Protein AF-A0A8I1QV63-F1 (afdb_monomer)

Foldseek 3Di:
DDPPQPWDQDPNFIKTFPHDFPPDDPPFDKDWPDFDPDDPFQKTWIQGPVVRGITIIGGD

Radius of gyration: 10.63 Å; Cα contacts (8 Å, |Δi|>4): 112; chains: 1; bounding box: 23×18×32 Å

Mean predicted aligned error: 5.01 Å

Solvent-accessible surface area (backbone atoms only — not comparable to full-atom values): 3780 Å² total; per-residue (Å²): 130,84,83,64,75,51,70,44,76,56,99,85,40,49,31,36,42,73,65,77,55,81,89,69,59,94,88,64,57,68,43,72,79,38,59,56,96,73,75,98,40,66,47,34,32,37,32,35,69,85,75,69,43,72,34,51,25,36,43,112

pLDDT: mean 85.72, std 13.08, range [42.47, 96.38]

Sequence (60 aa):
MSHNDELFVINGEKFEAKTYCFNMEEGDDVMFLEGSPFGVCVSATLLNLRTRNKCEVWCE

Structure (mmCIF, N/CA/C/O backbone):
data_AF-A0A8I1QV63-F1
#
_entry.id   AF-A0A8I1QV63-F1
#
loop_
_atom_site.group_PDB
_atom_site.id
_atom_site.type_symbol
_atom_site.label_atom_id
_atom_site.label_alt_id
_atom_site.label_comp_id
_atom_site.label_asym_id
_atom_site.label_entity_id
_atom_site.label_seq_id
_atom_site.pdbx_PDB_ins_code
_atom_site.Cartn_x
_atom_site.Cartn_y
_atom_site.Cartn_z
_atom_site.occupancy
_atom_site.B_iso_or_equiv
_atom_site.auth_seq_id
_atom_site.auth_comp_id
_atom_site.auth_asym_id
_atom_site.auth_atom_id
_atom_site.pdbx_PDB_model_num
ATOM 1 N N . MET A 1 1 ? 12.340 -3.063 20.464 1.00 42.47 1 MET A N 1
ATOM 2 C CA . MET A 1 1 ? 11.354 -2.533 19.504 1.00 42.47 1 MET A CA 1
ATOM 3 C C . MET A 1 1 ? 11.356 -3.524 18.362 1.00 42.47 1 MET A C 1
ATOM 5 O O . MET A 1 1 ? 12.399 -3.635 17.732 1.00 42.47 1 MET A O 1
ATOM 9 N N . SER A 1 2 ? 10.331 -4.369 18.217 1.00 42.69 2 SER A N 1
ATOM 10 C CA . SER A 1 2 ? 10.329 -5.298 17.086 1.00 42.69 2 SER A CA 1
ATOM 11 C C . SER A 1 2 ? 9.996 -4.488 15.839 1.00 42.69 2 SER A C 1
ATOM 13 O O . SER A 1 2 ? 8.928 -3.891 15.735 1.00 42.69 2 SER A O 1
ATOM 15 N N . HIS A 1 3 ? 10.982 -4.391 14.955 1.00 48.66 3 HIS A N 1
ATOM 16 C CA . HIS A 1 3 ? 10.772 -4.164 13.536 1.00 48.66 3 HIS A CA 1
ATOM 17 C C . HIS A 1 3 ? 9.976 -5.385 13.068 1.00 48.66 3 HIS A C 1
ATOM 19 O O . HIS A 1 3 ? 10.537 -6.434 12.771 1.00 48.66 3 HIS A O 1
ATOM 25 N N . ASN A 1 4 ? 8.653 -5.340 13.220 1.00 52.75 4 ASN A N 1
ATOM 26 C CA . ASN A 1 4 ? 7.809 -6.287 12.516 1.00 52.75 4 ASN A CA 1
ATOM 27 C C . ASN A 1 4 ? 7.817 -5.770 11.090 1.00 52.75 4 ASN A C 1
ATOM 29 O O . ASN A 1 4 ? 7.013 -4.906 10.751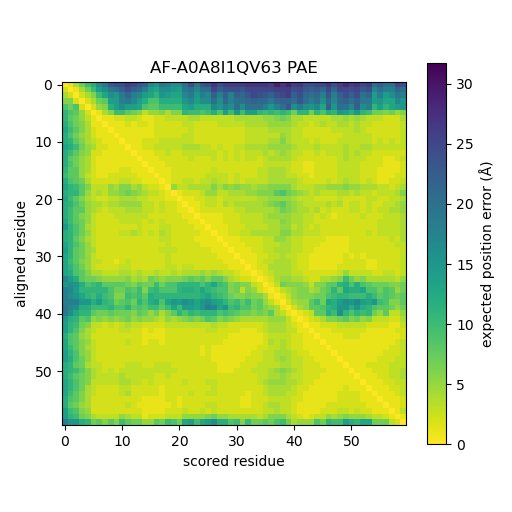 1.00 52.75 4 ASN A O 1
ATOM 33 N N . ASP A 1 5 ? 8.801 -6.225 10.325 1.00 59.94 5 ASP A N 1
ATOM 34 C CA . ASP A 1 5 ? 8.873 -6.002 8.892 1.00 59.94 5 ASP A CA 1
ATOM 35 C C . ASP A 1 5 ? 7.642 -6.709 8.303 1.00 59.94 5 ASP A C 1
ATOM 37 O O . ASP A 1 5 ? 7.636 -7.913 8.038 1.00 59.94 5 ASP A O 1
ATOM 41 N N . GLU A 1 6 ? 6.521 -5.987 8.264 1.00 79.06 6 GLU A N 1
ATOM 42 C CA . GLU A 1 6 ? 5.276 -6.458 7.677 1.00 79.06 6 GLU A CA 1
ATOM 43 C C . GLU A 1 6 ? 5.506 -6.518 6.167 1.00 79.06 6 GLU A C 1
ATOM 45 O O . GLU A 1 6 ? 5.467 -5.509 5.459 1.00 79.06 6 GLU A O 1
ATOM 50 N N . LEU A 1 7 ? 5.835 -7.724 5.705 1.00 88.69 7 LEU A N 1
ATOM 51 C CA . LEU A 1 7 ? 5.972 -8.062 4.300 1.00 88.69 7 LEU A CA 1
ATOM 52 C C . LEU A 1 7 ? 4.605 -8.459 3.750 1.00 88.69 7 LEU A C 1
ATOM 54 O O . LEU A 1 7 ? 3.964 -9.390 4.241 1.00 88.69 7 LEU A O 1
ATOM 58 N N . PHE A 1 8 ? 4.193 -7.783 2.687 1.00 89.38 8 PHE A N 1
ATOM 59 C CA . PHE A 1 8 ? 2.963 -8.057 1.963 1.00 89.38 8 PHE A CA 1
ATOM 60 C C . PHE A 1 8 ? 3.299 -8.624 0.590 1.00 89.38 8 PHE A C 1
ATOM 62 O O . PHE A 1 8 ? 4.183 -8.125 -0.104 1.00 89.38 8 PHE A O 1
ATOM 69 N N . VAL A 1 9 ? 2.555 -9.646 0.175 1.00 90.19 9 VAL A N 1
ATOM 70 C CA . VAL A 1 9 ? 2.550 -10.103 -1.216 1.00 90.19 9 VAL A CA 1
ATOM 71 C C . VAL A 1 9 ? 1.236 -9.658 -1.835 1.00 90.19 9 VAL A C 1
ATOM 73 O O . VAL A 1 9 ? 0.177 -10.171 -1.481 1.00 90.19 9 VAL A O 1
ATOM 76 N N . ILE A 1 10 ? 1.295 -8.687 -2.744 1.00 89.50 10 ILE A N 1
ATOM 77 C CA . ILE A 1 10 ? 0.110 -8.107 -3.384 1.00 89.50 10 ILE A CA 1
ATOM 78 C C . ILE A 1 10 ? 0.240 -8.352 -4.880 1.00 89.50 10 ILE A C 1
ATOM 80 O O . ILE A 1 10 ? 1.189 -7.903 -5.513 1.00 89.50 10 ILE A O 1
ATOM 84 N N . ASN A 1 11 ? -0.707 -9.099 -5.452 1.00 88.69 11 ASN A N 1
ATOM 85 C CA . ASN A 1 11 ? -0.677 -9.517 -6.860 1.00 88.69 11 ASN A CA 1
ATOM 86 C C . ASN A 1 11 ? 0.611 -10.258 -7.281 1.00 88.69 11 ASN A C 1
ATOM 88 O O . ASN A 1 11 ? 0.974 -10.239 -8.452 1.00 88.69 11 ASN A O 1
ATOM 92 N N . GLY A 1 12 ? 1.281 -10.931 -6.340 1.00 88.31 12 GLY A N 1
ATOM 93 C CA . GLY A 1 12 ? 2.518 -11.682 -6.586 1.00 88.31 12 GLY A CA 1
ATOM 94 C C . GLY A 1 12 ? 3.811 -10.879 -6.407 1.00 88.31 12 GLY A C 1
ATOM 95 O O . GLY A 1 12 ? 4.875 -11.490 -6.364 1.00 88.31 12 GLY A O 1
ATOM 96 N N . GLU A 1 13 ? 3.720 -9.561 -6.226 1.00 89.00 13 GLU A N 1
ATOM 97 C CA . GLU A 1 13 ? 4.862 -8.679 -5.962 1.00 89.00 13 GLU A CA 1
ATOM 98 C C . GLU A 1 13 ? 5.038 -8.442 -4.458 1.00 89.00 13 GLU A C 1
ATOM 100 O O . GLU A 1 13 ? 4.066 -8.496 -3.692 1.00 89.00 13 GLU A O 1
ATOM 105 N N . LYS A 1 14 ? 6.280 -8.196 -4.026 1.00 89.69 14 LYS A N 1
ATOM 106 C CA . LYS A 1 14 ? 6.616 -7.980 -2.615 1.00 89.69 14 LYS A CA 1
ATOM 107 C C . LYS A 1 14 ? 6.608 -6.500 -2.260 1.00 89.69 14 LYS A C 1
ATOM 109 O O . LYS A 1 14 ? 7.135 -5.661 -2.984 1.00 89.69 14 LYS A O 1
ATOM 114 N N . PHE A 1 15 ? 6.046 -6.208 -1.096 1.00 91.19 15 PHE A N 1
ATOM 115 C CA . PHE A 1 15 ? 6.003 -4.875 -0.522 1.00 91.19 15 PHE A CA 1
ATOM 116 C C . PHE A 1 15 ? 6.387 -4.946 0.950 1.00 91.19 15 PHE A C 1
ATOM 118 O O . PHE A 1 15 ? 5.949 -5.846 1.664 1.00 91.19 15 PHE A O 1
ATOM 125 N N . GLU A 1 16 ? 7.169 -3.983 1.414 1.00 91.88 16 GLU A N 1
ATOM 126 C CA . GLU A 1 16 ? 7.606 -3.900 2.808 1.00 91.88 16 GLU A CA 1
ATOM 127 C C . GLU A 1 16 ? 7.021 -2.648 3.456 1.00 91.88 16 GLU A C 1
ATOM 129 O O . GLU A 1 16 ? 7.129 -1.556 2.899 1.00 91.88 16 GLU A O 1
ATOM 134 N N . ALA A 1 17 ? 6.402 -2.767 4.630 1.00 92.31 17 ALA A N 1
ATOM 135 C CA . ALA A 1 17 ? 5.936 -1.598 5.372 1.00 92.31 17 ALA A CA 1
ATOM 136 C C . ALA A 1 17 ? 7.078 -0.598 5.631 1.00 92.31 17 ALA A C 1
ATOM 138 O O . ALA A 1 17 ? 8.104 -0.942 6.209 1.00 92.31 17 ALA A O 1
ATOM 139 N N . LYS A 1 18 ? 6.876 0.685 5.297 1.00 90.94 18 LYS A N 1
ATOM 140 C CA . LYS A 1 18 ? 7.847 1.736 5.662 1.00 90.94 18 LYS A CA 1
ATOM 141 C C . LYS A 1 18 ? 7.921 1.962 7.169 1.00 90.94 18 LYS A C 1
ATOM 143 O O . LYS A 1 18 ? 8.938 2.420 7.684 1.00 90.94 18 LYS A O 1
ATOM 148 N N . THR A 1 19 ? 6.798 1.752 7.852 1.00 86.25 19 THR A N 1
ATOM 149 C CA . THR A 1 19 ? 6.674 1.895 9.304 1.00 86.25 19 THR A CA 1
ATOM 150 C C . THR A 1 19 ? 5.870 0.731 9.873 1.00 86.25 19 THR A C 1
ATOM 152 O O . T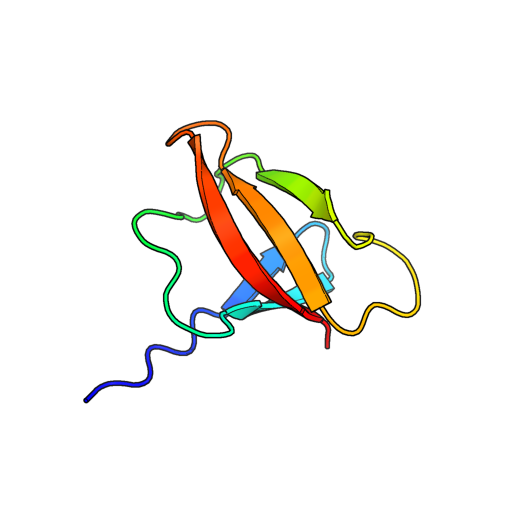HR A 1 19 ? 6.421 -0.334 10.105 1.00 86.25 19 THR A O 1
ATOM 155 N N . TYR A 1 20 ? 4.573 0.916 10.096 1.00 86.00 20 TYR A N 1
ATOM 156 C CA . TYR A 1 20 ? 3.683 -0.095 10.641 1.00 86.00 20 TYR A CA 1
ATOM 157 C C . TYR A 1 20 ? 2.302 0.039 10.005 1.00 86.00 20 TYR A C 1
ATOM 159 O O . TYR A 1 20 ? 1.734 1.137 9.990 1.00 86.00 20 TYR A O 1
ATOM 167 N N . CYS A 1 21 ? 1.750 -1.063 9.506 1.00 89.25 21 CYS A N 1
ATOM 168 C CA . CYS A 1 21 ? 0.485 -1.081 8.790 1.00 89.25 21 CYS A CA 1
ATOM 169 C C . CYS A 1 21 ? -0.588 -1.780 9.627 1.00 89.25 21 CYS A C 1
ATOM 171 O O . CYS A 1 21 ? -0.951 -2.938 9.442 1.00 89.25 21 CYS A O 1
ATOM 173 N N . 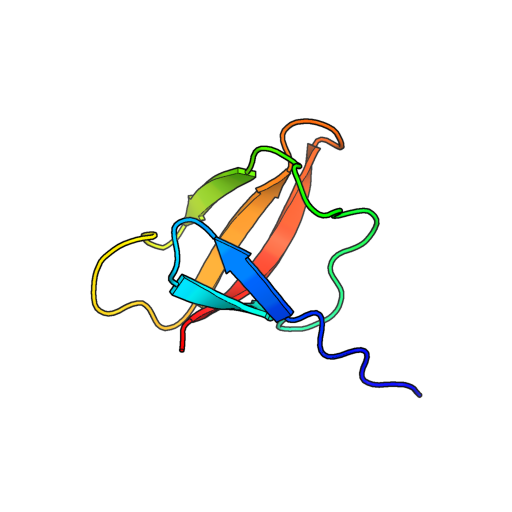PHE A 1 22 ? -1.133 -1.013 10.572 1.00 87.62 22 PHE A N 1
ATOM 174 C CA . PHE A 1 22 ? -2.090 -1.506 11.556 1.00 87.62 22 PHE A CA 1
ATOM 175 C C . PHE A 1 22 ? -3.328 -2.167 10.931 1.00 87.6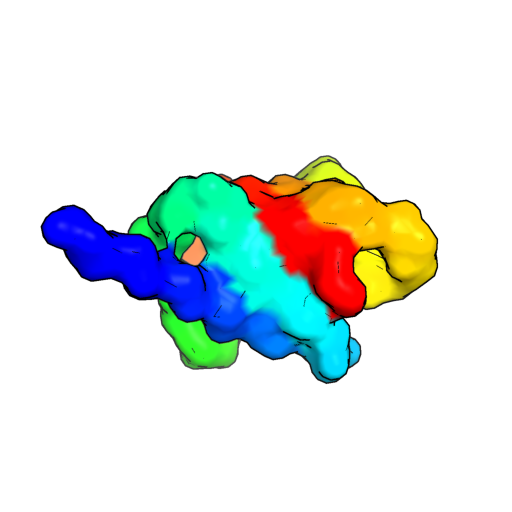2 22 PHE A C 1
ATOM 177 O O . PHE A 1 22 ? -4.078 -1.532 10.178 1.00 87.62 22 PHE A O 1
ATOM 184 N N . ASN A 1 23 ? -3.609 -3.396 11.382 1.00 89.00 23 ASN A N 1
ATOM 185 C CA . ASN A 1 23 ? -4.818 -4.154 11.051 1.00 89.00 23 ASN A CA 1
ATOM 186 C C . ASN A 1 23 ? -4.989 -4.345 9.531 1.00 89.00 23 ASN A C 1
ATOM 188 O O . ASN A 1 23 ? -6.084 -4.167 8.993 1.00 89.00 23 ASN A O 1
ATOM 192 N N . MET A 1 24 ? -3.889 -4.660 8.844 1.00 90.25 24 MET A N 1
ATOM 193 C CA . MET A 1 24 ? -3.893 -5.206 7.490 1.00 90.25 24 MET A CA 1
ATOM 194 C C . MET A 1 24 ? -3.605 -6.704 7.562 1.00 90.25 24 MET A C 1
ATOM 196 O O . MET A 1 24 ? -2.588 -7.107 8.120 1.00 90.25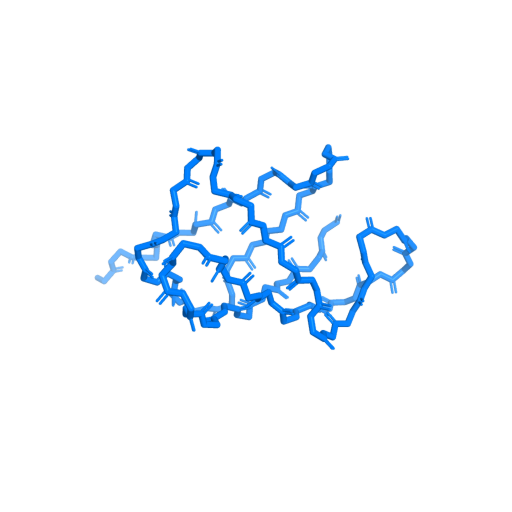 24 MET A O 1
ATOM 200 N N . GLU A 1 25 ? -4.511 -7.518 7.031 1.00 91.00 25 GLU A N 1
ATOM 201 C CA . GLU A 1 25 ? -4.457 -8.977 7.149 1.00 91.00 25 GLU A CA 1
ATOM 202 C C . GLU A 1 25 ? -4.416 -9.641 5.766 1.00 91.00 25 GLU A C 1
ATOM 204 O O . GLU A 1 25 ? -4.829 -9.059 4.760 1.00 91.00 25 GLU A O 1
ATOM 209 N N . GLU A 1 26 ? -3.903 -10.872 5.702 1.00 91.06 26 GLU A N 1
ATOM 210 C CA . GLU A 1 26 ? -3.917 -11.661 4.469 1.00 91.06 26 GLU A CA 1
ATOM 211 C C . GLU A 1 26 ? -5.358 -11.860 3.974 1.00 91.06 26 GLU A C 1
ATOM 213 O O . GLU A 1 26 ? -6.253 -12.218 4.739 1.00 91.06 26 GLU A O 1
ATOM 218 N N . GLY A 1 27 ? -5.577 -11.629 2.678 1.00 93.19 27 GLY A N 1
ATOM 219 C CA . GLY A 1 27 ? -6.900 -11.690 2.054 1.00 93.19 27 GLY A CA 1
ATOM 220 C C . GLY A 1 27 ? -7.676 -10.371 2.071 1.00 93.19 27 GLY A C 1
ATOM 221 O O . GLY A 1 27 ? -8.735 -10.307 1.449 1.00 93.19 27 GLY A O 1
ATOM 222 N N . ASP A 1 28 ? -7.167 -9.317 2.719 1.00 94.50 28 ASP A N 1
ATOM 223 C CA . ASP A 1 28 ? -7.752 -7.982 2.594 1.00 94.50 28 ASP A CA 1
ATOM 224 C C . ASP A 1 28 ? -7.573 -7.424 1.176 1.00 94.50 28 ASP A C 1
ATOM 226 O O . ASP A 1 28 ? -6.466 -7.373 0.635 1.00 94.50 28 ASP A O 1
ATOM 230 N N . ASP A 1 29 ? -8.661 -6.910 0.601 1.00 95.38 29 ASP A N 1
ATOM 231 C CA . ASP A 1 29 ? -8.588 -6.146 -0.640 1.00 95.38 29 ASP A CA 1
ATOM 232 C C . ASP A 1 29 ? -7.962 -4.771 -0.382 1.00 95.38 29 ASP A C 1
ATOM 234 O O . ASP A 1 29 ? -8.389 -4.010 0.500 1.00 95.38 29 ASP A O 1
ATOM 238 N N . VAL A 1 30 ? -6.975 -4.417 -1.205 1.00 94.38 30 VAL A N 1
ATOM 239 C CA . VAL A 1 30 ? -6.270 -3.136 -1.131 1.00 94.38 30 VAL A CA 1
ATOM 240 C C . VAL A 1 30 ? -6.359 -2.372 -2.443 1.00 94.38 30 VAL A C 1
ATOM 242 O O . VAL A 1 30 ? -6.380 -2.944 -3.532 1.00 94.38 30 VAL A O 1
ATOM 245 N N . MET A 1 31 ? -6.377 -1.047 -2.339 1.00 94.00 31 MET A N 1
ATOM 246 C CA . MET A 1 31 ? -6.324 -0.144 -3.481 1.00 94.00 31 MET A CA 1
ATOM 247 C C . MET A 1 31 ? -5.067 0.715 -3.411 1.00 94.00 31 MET A C 1
ATOM 249 O O . MET A 1 31 ? -4.780 1.321 -2.381 1.00 94.00 31 MET A O 1
ATOM 253 N N . PHE A 1 32 ? -4.344 0.811 -4.523 1.00 93.19 32 PHE A N 1
ATOM 254 C CA . PHE A 1 32 ? -3.208 1.717 -4.651 1.00 93.19 32 PHE A CA 1
ATOM 255 C C . PHE A 1 32 ? -3.732 3.146 -4.815 1.00 93.19 32 PHE A C 1
ATOM 257 O O . PHE A 1 32 ? -4.400 3.463 -5.798 1.00 93.19 32 PHE A O 1
ATOM 264 N N . LEU A 1 33 ? -3.461 3.996 -3.827 1.00 93.12 33 LEU A N 1
ATOM 265 C CA . LEU A 1 33 ? -3.706 5.437 -3.915 1.00 93.12 33 LEU A CA 1
ATOM 266 C C . LEU A 1 33 ? -2.561 6.141 -4.645 1.00 93.12 33 LEU A C 1
ATOM 268 O O . LEU A 1 33 ? -2.791 7.106 -5.367 1.00 93.12 33 LEU A O 1
ATOM 272 N N . GLU A 1 34 ? -1.342 5.642 -4.449 1.00 90.69 34 GLU A N 1
ATOM 273 C CA . GLU A 1 34 ? -0.117 6.105 -5.095 1.00 90.69 34 GLU A CA 1
ATOM 274 C C . GLU A 1 34 ? 0.792 4.908 -5.381 1.00 90.69 34 GLU A C 1
ATOM 276 O O . GLU A 1 34 ? 0.743 3.897 -4.675 1.00 90.69 34 GLU A O 1
ATOM 281 N N . GLY A 1 35 ? 1.648 5.041 -6.394 1.00 85.75 35 GLY A N 1
ATOM 282 C CA . GLY A 1 35 ? 2.437 3.928 -6.914 1.00 85.75 35 GLY A CA 1
ATOM 283 C C . GLY A 1 35 ? 1.616 3.020 -7.831 1.00 85.75 35 GLY A C 1
ATOM 284 O O . GLY A 1 35 ? 0.460 3.298 -8.150 1.00 85.75 35 GLY A O 1
ATOM 285 N N . SER A 1 36 ? 2.239 1.945 -8.301 1.00 77.31 36 SER A N 1
ATOM 286 C CA . SER A 1 36 ? 1.612 0.968 -9.190 1.00 77.31 36 SER A CA 1
ATOM 287 C C . SER A 1 36 ? 1.972 -0.439 -8.721 1.00 77.31 36 SER A C 1
ATOM 289 O O . SER A 1 36 ? 3.128 -0.651 -8.356 1.00 77.31 36 SER A O 1
ATOM 291 N N . PRO A 1 37 ? 1.036 -1.404 -8.787 1.00 73.88 37 PRO A N 1
ATOM 292 C CA . PRO A 1 37 ? 1.343 -2.815 -8.559 1.00 73.88 37 PRO A CA 1
ATOM 293 C C . PRO A 1 37 ? 2.239 -3.419 -9.650 1.00 73.88 37 PRO A C 1
ATOM 295 O O . PRO A 1 37 ? 2.727 -4.527 -9.485 1.00 73.88 37 PRO A O 1
ATOM 298 N N . PHE A 1 38 ? 2.433 -2.720 -10.774 1.00 70.44 38 PHE A N 1
ATOM 299 C CA . PHE A 1 38 ? 3.221 -3.193 -11.910 1.00 70.44 38 PHE A CA 1
ATOM 300 C C . PHE A 1 38 ? 4.164 -2.085 -12.406 1.00 70.44 38 PHE A C 1
ATOM 302 O O . PHE A 1 38 ? 3.705 -0.988 -12.743 1.00 70.44 38 PHE A O 1
ATOM 309 N N . GLY A 1 39 ? 5.471 -2.361 -12.480 1.00 65.81 39 GLY A N 1
ATOM 310 C CA . GLY A 1 39 ? 6.492 -1.447 -13.017 1.00 65.81 39 GLY A CA 1
ATOM 311 C C . GLY A 1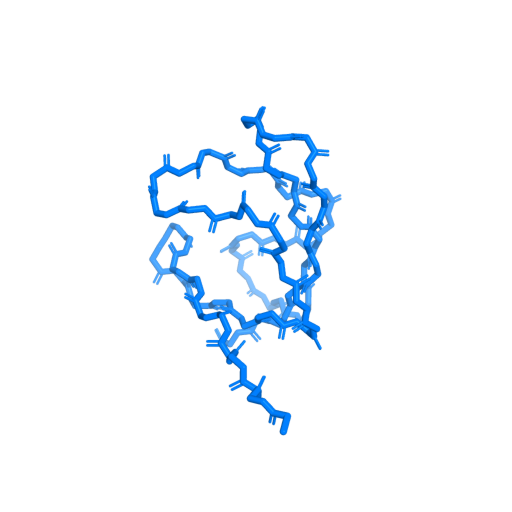 39 ? 7.578 -1.053 -12.008 1.00 65.81 39 GLY A C 1
ATOM 312 O O . GLY A 1 39 ? 7.728 -1.682 -10.971 1.00 65.81 39 GLY A O 1
ATOM 313 N N . VAL A 1 40 ? 8.353 -0.004 -12.319 1.00 67.88 40 VAL A N 1
ATOM 314 C CA . VAL A 1 40 ? 9.447 0.491 -11.460 1.00 67.88 40 VAL A CA 1
ATOM 315 C C . VAL A 1 40 ? 8.854 1.296 -10.300 1.00 67.88 40 VAL A C 1
ATOM 317 O O . VAL A 1 40 ? 8.755 2.522 -10.359 1.00 67.88 40 VAL A O 1
ATOM 320 N N . CYS A 1 41 ? 8.375 0.601 -9.274 1.00 79.50 41 CYS A N 1
ATOM 321 C CA . CYS A 1 41 ? 7.895 1.228 -8.053 1.00 79.50 41 CYS A CA 1
ATOM 322 C C . CYS A 1 41 ? 9.057 1.402 -7.063 1.00 79.50 41 CYS A C 1
ATOM 324 O O . CYS A 1 41 ? 9.848 0.490 -6.873 1.00 79.50 41 CYS A O 1
ATOM 326 N N . VAL A 1 42 ? 9.156 2.577 -6.433 1.00 87.25 42 VAL A N 1
ATOM 327 C CA . VAL A 1 42 ? 10.062 2.807 -5.287 1.00 87.25 42 VAL A CA 1
ATOM 328 C C . VAL A 1 42 ? 9.276 2.710 -3.982 1.00 87.25 42 VAL A C 1
ATOM 330 O O . VAL A 1 42 ? 9.714 2.086 -3.025 1.00 87.25 42 VAL A O 1
ATOM 333 N N . SER A 1 43 ? 8.083 3.307 -3.950 1.00 92.00 43 SER A N 1
ATOM 334 C CA . SER A 1 43 ? 7.139 3.172 -2.846 1.00 92.00 43 SER A CA 1
ATOM 335 C C . SER A 1 43 ? 5.699 3.318 -3.313 1.00 92.00 43 SER A C 1
ATOM 337 O O . SER A 1 43 ? 5.445 3.998 -4.312 1.00 92.00 43 SER A O 1
ATOM 339 N N . ALA A 1 44 ? 4.768 2.762 -2.545 1.00 93.81 44 ALA A N 1
ATOM 340 C CA . ALA A 1 44 ? 3.336 2.865 -2.788 1.00 93.81 44 ALA A CA 1
ATOM 341 C C . ALA A 1 44 ? 2.568 3.252 -1.516 1.00 93.81 44 ALA A C 1
ATOM 343 O O . ALA A 1 44 ? 3.025 3.011 -0.396 1.00 93.81 44 ALA A O 1
ATOM 344 N N . THR A 1 45 ? 1.378 3.821 -1.714 1.00 94.50 45 THR A N 1
ATOM 345 C CA . THR A 1 45 ? 0.408 4.085 -0.645 1.00 94.50 45 THR A CA 1
ATOM 346 C C . THR A 1 45 ? -0.815 3.212 -0.880 1.00 94.50 45 THR A C 1
ATOM 348 O O . THR A 1 45 ? -1.552 3.404 -1.849 1.00 94.50 45 THR A O 1
ATOM 351 N N . LEU A 1 46 ? -1.042 2.264 0.019 1.00 93.81 46 LEU A N 1
ATOM 352 C CA . LEU A 1 46 ? -2.147 1.316 -0.024 1.00 93.81 46 LEU A CA 1
ATOM 353 C C . LEU A 1 46 ? -3.301 1.815 0.843 1.00 93.81 46 LEU A C 1
ATOM 355 O O . LEU A 1 46 ? -3.083 2.355 1.925 1.00 93.81 46 LEU A O 1
ATOM 359 N N . LEU A 1 47 ? -4.532 1.596 0.391 1.00 95.75 47 LEU A N 1
ATOM 360 C CA . LEU A 1 47 ? -5.749 1.723 1.184 1.00 95.75 47 LEU A CA 1
ATOM 361 C C . LEU A 1 47 ? -6.357 0.338 1.376 1.00 95.75 47 LEU A C 1
ATOM 363 O O . LEU A 1 47 ? -6.793 -0.274 0.404 1.00 95.75 47 LEU A O 1
ATOM 367 N N . ASN A 1 48 ? -6.453 -0.120 2.619 1.00 95.19 48 ASN A N 1
ATOM 368 C CA . ASN A 1 48 ? -7.218 -1.313 2.958 1.00 95.19 48 ASN A CA 1
ATOM 369 C C . ASN A 1 48 ? -8.719 -1.017 2.828 1.00 95.19 48 ASN A C 1
ATOM 371 O O . ASN A 1 48 ? -9.230 -0.082 3.454 1.00 95.19 48 ASN A O 1
ATOM 375 N N . LEU A 1 49 ? -9.448 -1.787 2.022 1.00 96.38 49 LEU A N 1
ATOM 376 C CA . LEU A 1 49 ? -10.866 -1.525 1.772 1.00 96.38 49 LEU A CA 1
ATOM 377 C C . LEU A 1 49 ? -11.775 -1.974 2.926 1.00 96.38 49 LEU A C 1
ATOM 379 O O . LEU A 1 49 ? -12.834 -1.364 3.115 1.00 96.38 49 LEU A O 1
ATOM 383 N N . ARG A 1 50 ? -11.348 -2.958 3.732 1.00 96.31 50 ARG A N 1
ATOM 384 C CA . ARG A 1 50 ? -12.055 -3.416 4.941 1.00 96.31 50 ARG A CA 1
ATOM 385 C C . ARG A 1 50 ? -11.952 -2.386 6.062 1.00 96.31 50 ARG A C 1
ATOM 387 O O . ARG A 1 50 ? -12.971 -1.980 6.616 1.00 96.31 50 ARG A O 1
ATOM 394 N N . THR A 1 51 ? -10.736 -1.957 6.398 1.00 95.19 51 THR A N 1
ATOM 395 C CA . THR A 1 51 ? -10.493 -1.080 7.561 1.00 95.19 51 THR A CA 1
ATOM 396 C C . THR A 1 51 ? -10.487 0.405 7.222 1.00 95.19 51 THR A C 1
ATOM 398 O O . THR A 1 51 ? -10.606 1.229 8.124 1.00 95.19 51 THR A O 1
ATOM 401 N N . ARG A 1 52 ? -10.373 0.759 5.933 1.00 95.19 52 ARG A N 1
ATOM 402 C CA . ARG A 1 52 ? -10.164 2.134 5.436 1.00 95.19 52 ARG A CA 1
ATOM 403 C C . ARG A 1 52 ? -8.859 2.780 5.917 1.00 95.19 52 ARG A C 1
ATOM 405 O O . ARG A 1 52 ? -8.694 3.992 5.776 1.00 95.19 52 ARG A O 1
ATOM 412 N N . ASN A 1 53 ? -7.921 1.981 6.423 1.00 93.75 53 ASN A N 1
ATOM 413 C CA . ASN A 1 53 ? -6.601 2.446 6.833 1.00 93.75 53 ASN A CA 1
ATOM 414 C C . ASN A 1 53 ? -5.657 2.568 5.639 1.00 93.75 53 ASN A C 1
ATOM 416 O O . ASN A 1 53 ? -5.741 1.801 4.678 1.00 93.75 53 ASN A O 1
ATOM 420 N N . LYS A 1 54 ? -4.738 3.532 5.734 1.00 94.19 54 LYS A N 1
ATOM 421 C CA . LYS A 1 54 ? -3.644 3.697 4.779 1.00 94.19 54 LYS A CA 1
ATOM 422 C C 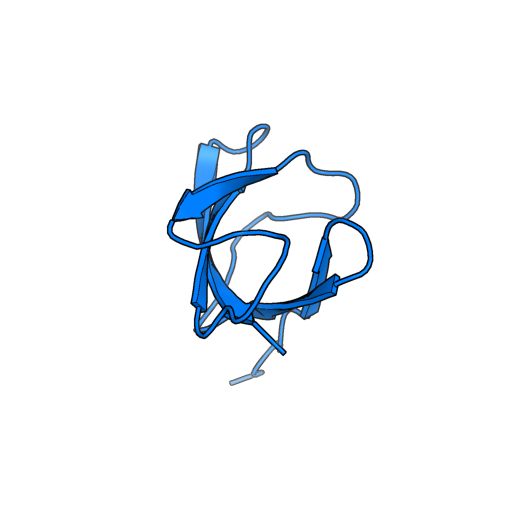. LYS A 1 54 ? -2.367 3.056 5.306 1.00 94.19 54 LYS A C 1
ATOM 424 O O . LYS A 1 54 ? -2.124 3.079 6.510 1.00 94.19 54 LYS A O 1
ATOM 429 N N . CYS A 1 55 ? -1.555 2.552 4.391 1.00 93.50 55 CYS A N 1
ATOM 430 C CA . CYS A 1 55 ? -0.257 1.952 4.663 1.00 93.50 55 CYS A CA 1
ATOM 431 C C . CYS A 1 55 ? 0.734 2.408 3.594 1.00 93.50 55 CYS A C 1
ATOM 433 O O . CYS A 1 55 ? 0.431 2.347 2.402 1.00 93.50 55 CYS A O 1
ATOM 435 N N . GLU A 1 56 ? 1.899 2.888 4.018 1.00 93.88 56 GLU A N 1
ATOM 436 C CA . GLU A 1 56 ? 2.992 3.214 3.106 1.00 93.88 56 GLU A CA 1
ATOM 437 C C . GLU A 1 56 ? 3.973 2.053 3.058 1.00 93.88 56 GLU A C 1
ATOM 439 O O . GLU A 1 56 ? 4.419 1.571 4.103 1.00 93.88 56 GLU A O 1
ATOM 444 N N . VAL A 1 57 ? 4.344 1.652 1.847 1.00 93.06 57 VAL A N 1
ATOM 445 C CA . VAL A 1 57 ? 5.238 0.518 1.614 1.00 93.06 57 VAL A CA 1
ATOM 446 C C . VAL A 1 57 ? 6.383 0.884 0.675 1.00 93.06 57 VAL A C 1
ATOM 448 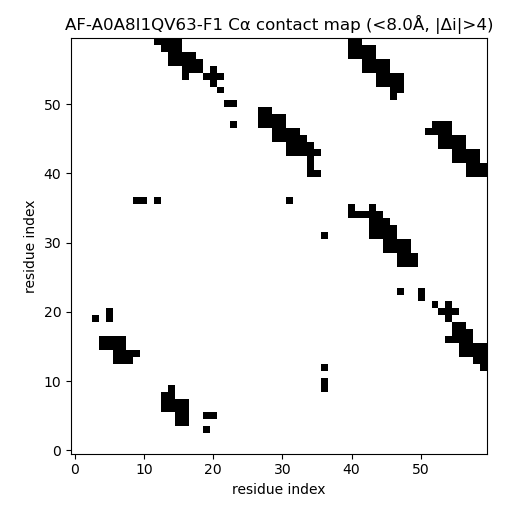O O . VAL A 1 57 ? 6.232 1.749 -0.195 1.00 93.06 57 VAL A O 1
ATOM 451 N N . TRP A 1 58 ? 7.526 0.231 0.846 1.00 91.69 58 TRP A N 1
ATOM 452 C CA . TRP A 1 58 ? 8.558 0.100 -0.175 1.00 91.69 58 TRP A CA 1
ATOM 453 C C . TRP A 1 58 ? 8.162 -0.996 -1.164 1.00 91.69 58 TRP A C 1
ATOM 455 O O . TRP A 1 58 ? 7.482 -1.955 -0.8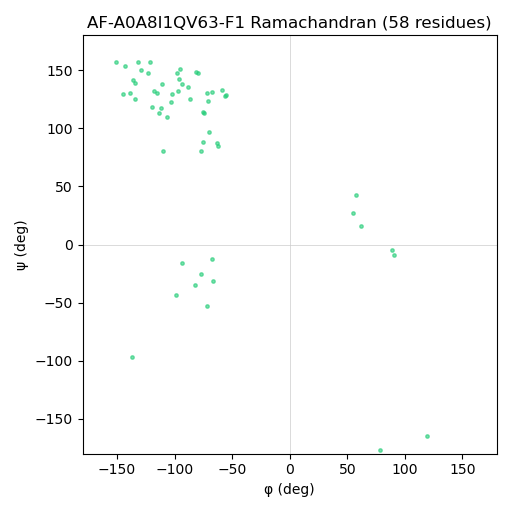00 1.00 91.69 58 TRP A O 1
ATOM 465 N N . CYS A 1 59 ? 8.559 -0.815 -2.416 1.00 87.94 59 CYS A N 1
ATOM 466 C CA . CYS A 1 59 ? 8.408 -1.809 -3.472 1.00 87.94 59 CYS A CA 1
ATOM 467 C C . CYS A 1 59 ? 9.771 -2.480 -3.691 1.00 87.94 59 CYS A C 1
ATOM 469 O O . CYS A 1 59 ? 10.758 -1.755 -3.840 1.00 87.94 59 CYS A O 1
ATOM 471 N N . GLU A 1 60 ? 9.828 -3.815 -3.690 1.00 74.81 60 GLU A N 1
ATOM 472 C CA . GLU A 1 60 ? 11.049 -4.592 -3.986 1.00 74.81 60 GLU A CA 1
ATOM 473 C C . GLU A 1 60 ? 11.010 -5.245 -5.369 1.00 74.81 60 GLU A C 1
ATOM 475 O O . GLU A 1 60 ? 9.926 -5.732 -5.760 1.00 74.81 60 GLU A O 1
#

Secondary structure (DSSP, 8-state):
------EEEETTEEEEESS--TT--TT--EEEEES-SSSS-SEEEEEETTT--EEEEEE-